Protein AF-A0AAE3VZH2-F1 (afdb_monomer_lite)

Sequence (117 aa):
MSALPEPMRARLAAKNAMPPMEVLREFLMGDVADFSLDEVRDNLAEIARGSTRSHERALAAIEAVLTDPPPAGELLHLVSWYANRALRDKTDAGAAGFLREVADILRDVITEATPGR

Foldseek 3Di:
DDDDDPVVVVVVVCVVPDQLLVLLLCCLQP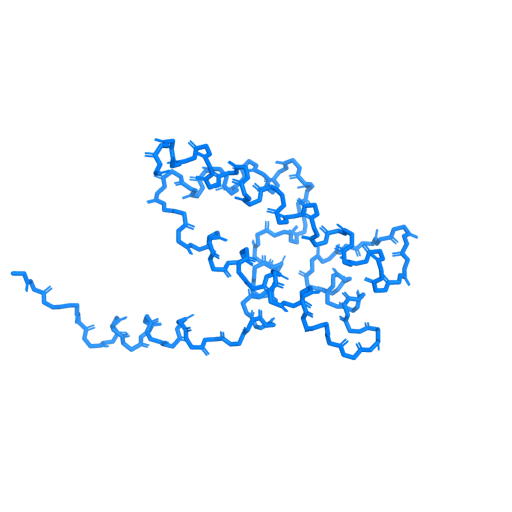QQAPDDVVSSLVVLLVVCLVNLVSLVSNLVSLVVCLVVPDPWQVLLVSCCPRNVDDFPPSGSVSSNVVSVSSSVSSVVSNCVSDPDD

pLDDT: mean 90.45, std 10.31, range [43.56, 98.25]

Secondary structure (DSSP, 8-state):
-PPPPHHHHHHHHHHHSS-HHHHHHHHIIIIITTS-HHHHHHHHHHHHTT-SHHHHHHHHHHHHHHHSPPSTTHHHHHHHHHS----SS-SHHHHHHHHHHHHHHHHHHHHHHSTT-

Organism: NCBI:txid137267

Radius of gyration: 15.22 Å; chains: 1; bounding box: 47×25×38 Å

Structure (mmCIF, N/CA/C/O backbone):
data_AF-A0AAE3VZH2-F1
#
_entry.id   AF-A0AAE3VZH2-F1
#
loop_
_atom_site.group_PDB
_atom_site.id
_atom_site.type_symbol
_atom_site.label_atom_id
_atom_site.label_alt_id
_atom_site.label_comp_id
_atom_site.label_asym_id
_atom_site.label_entity_id
_atom_site.label_seq_id
_atom_site.pdbx_PDB_ins_code
_atom_site.Cartn_x
_atom_site.Cartn_y
_atom_site.Cartn_z
_atom_site.occupancy
_atom_site.B_iso_or_equiv
_atom_site.auth_seq_id
_atom_site.auth_comp_id
_atom_site.auth_asym_id
_atom_site.auth_atom_id
_atom_site.pdbx_PDB_model_num
ATOM 1 N N . MET A 1 1 ? -32.033 -0.562 17.145 1.00 43.56 1 MET A N 1
ATOM 2 C CA . MET A 1 1 ? -30.832 -0.419 16.294 1.00 43.56 1 MET A CA 1
ATOM 3 C C . MET A 1 1 ? -31.267 0.280 15.013 1.00 43.56 1 MET A C 1
ATOM 5 O O . MET A 1 1 ? -31.914 -0.360 14.196 1.00 43.56 1 MET A O 1
ATOM 9 N N . SER A 1 2 ? -31.046 1.593 14.877 1.00 53.62 2 SER A N 1
ATOM 10 C CA . SER A 1 2 ? -31.429 2.306 13.646 1.00 53.62 2 SER A CA 1
ATOM 11 C C . SER A 1 2 ? -30.543 1.853 12.493 1.00 53.62 2 SER A C 1
ATOM 13 O O . SER A 1 2 ? -29.319 1.934 12.584 1.00 53.62 2 SER A O 1
ATOM 15 N N . ALA A 1 3 ? -31.167 1.366 11.422 1.00 74.06 3 ALA A N 1
ATOM 16 C CA . ALA A 1 3 ? -30.478 1.074 10.176 1.00 74.06 3 ALA A CA 1
ATOM 17 C C . ALA A 1 3 ? -29.847 2.360 9.617 1.00 74.06 3 ALA A C 1
ATOM 19 O O . ALA A 1 3 ? -30.442 3.436 9.695 1.00 74.06 3 ALA A O 1
ATOM 20 N N . LEU A 1 4 ? -28.638 2.244 9.062 1.00 76.56 4 LEU A N 1
ATOM 21 C CA . LEU A 1 4 ? -27.938 3.361 8.424 1.00 76.56 4 LEU A CA 1
ATOM 22 C C . LEU A 1 4 ? -28.825 4.015 7.341 1.00 76.56 4 LEU A C 1
ATOM 24 O O . LEU A 1 4 ? -29.462 3.287 6.568 1.00 76.56 4 LEU A O 1
ATOM 28 N N . PRO A 1 5 ? -28.833 5.358 7.222 1.00 84.88 5 PRO A N 1
ATOM 29 C CA . PRO A 1 5 ? -29.548 6.054 6.157 1.00 84.88 5 PRO A CA 1
ATOM 30 C C . PRO A 1 5 ? -29.161 5.525 4.772 1.00 84.88 5 PRO A C 1
ATOM 32 O O . PRO A 1 5 ? -27.997 5.222 4.506 1.00 84.88 5 PRO A O 1
ATOM 35 N N . GLU A 1 6 ? -30.131 5.428 3.867 1.00 81.94 6 GLU A N 1
ATOM 36 C CA . GLU A 1 6 ? -29.955 4.909 2.504 1.00 81.94 6 GLU A CA 1
ATOM 37 C C . GLU A 1 6 ? -28.783 5.514 1.707 1.00 81.94 6 GLU A C 1
ATOM 39 O O . GLU A 1 6 ? -27.999 4.733 1.164 1.00 81.94 6 GLU A O 1
ATOM 44 N N . PRO A 1 7 ? -28.534 6.841 1.715 1.00 80.12 7 PRO A N 1
ATOM 45 C CA . PRO A 1 7 ? -27.358 7.393 1.041 1.00 80.12 7 PRO A CA 1
ATOM 46 C C . PRO A 1 7 ? -26.032 6.930 1.664 1.00 80.12 7 PRO A C 1
ATOM 48 O O . PRO A 1 7 ? -25.046 6.756 0.950 1.00 80.12 7 PRO A O 1
ATOM 51 N N . MET A 1 8 ? -25.980 6.687 2.979 1.00 77.44 8 MET A N 1
ATOM 52 C CA . MET A 1 8 ? -24.778 6.147 3.628 1.00 77.44 8 MET A CA 1
ATOM 53 C C . MET A 1 8 ? -24.584 4.663 3.308 1.00 77.44 8 MET A C 1
ATOM 55 O O . MET A 1 8 ? -23.454 4.238 3.076 1.00 77.44 8 MET A O 1
ATOM 59 N N . ARG A 1 9 ? -25.671 3.882 3.227 1.00 80.12 9 ARG A N 1
ATOM 60 C CA . ARG A 1 9 ? -25.617 2.471 2.807 1.00 80.12 9 ARG A CA 1
ATOM 61 C C . ARG A 1 9 ? -25.127 2.328 1.368 1.00 80.12 9 ARG A C 1
ATOM 63 O O . ARG A 1 9 ? -24.212 1.547 1.128 1.00 80.12 9 ARG A O 1
ATOM 70 N N . ALA A 1 10 ? -25.674 3.114 0.440 1.00 78.94 10 ALA A N 1
ATOM 71 C CA . ALA A 1 10 ? -25.255 3.106 -0.961 1.00 78.94 10 ALA A CA 1
ATOM 72 C C . ALA A 1 10 ? -23.772 3.485 -1.113 1.00 78.94 10 ALA A C 1
ATOM 74 O O . ALA A 1 10 ? -23.028 2.801 -1.812 1.00 78.94 10 ALA A O 1
ATOM 75 N N . ARG A 1 11 ? -23.308 4.511 -0.383 1.00 74.50 11 ARG A N 1
ATOM 76 C CA . ARG A 1 11 ? -21.885 4.896 -0.354 1.00 74.50 11 ARG A CA 1
ATOM 77 C C . ARG A 1 11 ? -20.987 3.784 0.185 1.00 74.50 11 ARG A C 1
ATOM 79 O O . ARG A 1 11 ? -19.897 3.580 -0.339 1.00 74.50 11 ARG A O 1
ATOM 86 N N . LEU A 1 12 ? -21.431 3.062 1.213 1.00 75.69 12 LEU A N 1
ATOM 87 C CA . LEU A 1 12 ? -20.669 1.952 1.782 1.00 75.69 12 LEU A CA 1
ATOM 88 C C . LEU A 1 12 ? -20.594 0.756 0.825 1.00 75.69 12 LEU A C 1
ATOM 90 O O . LEU A 1 12 ? -19.531 0.163 0.675 1.00 75.69 12 LEU A O 1
ATOM 94 N N . ALA A 1 13 ? -21.704 0.432 0.158 1.00 75.38 13 ALA A N 1
ATOM 95 C CA . ALA A 1 13 ? -21.762 -0.628 -0.843 1.00 75.38 13 ALA A CA 1
ATOM 96 C C . ALA A 1 13 ? -20.863 -0.313 -2.046 1.00 75.38 13 ALA A C 1
ATOM 98 O O . ALA A 1 13 ? -20.059 -1.155 -2.433 1.00 75.38 13 ALA A O 1
ATOM 99 N N . ALA A 1 14 ? -20.920 0.917 -2.567 1.00 71.69 14 ALA A N 1
ATOM 100 C CA . ALA A 1 14 ? -20.041 1.366 -3.645 1.00 71.69 14 ALA A CA 1
ATOM 101 C C . ALA A 1 14 ? -18.557 1.277 -3.249 1.00 71.69 14 ALA A C 1
ATOM 103 O O . ALA A 1 14 ? -17.746 0.757 -4.007 1.00 71.69 14 ALA A O 1
ATOM 104 N N . LYS A 1 15 ? -18.201 1.695 -2.024 1.00 72.31 15 LYS A N 1
ATOM 105 C CA . LYS A 1 15 ? -16.825 1.575 -1.512 1.00 72.31 15 LYS A CA 1
ATOM 106 C C . LYS A 1 15 ? -16.343 0.132 -1.346 1.00 72.31 15 LYS A C 1
ATOM 108 O O . LYS A 1 15 ? -15.140 -0.098 -1.450 1.00 72.31 15 LYS A O 1
ATOM 113 N N . ASN A 1 16 ? -17.242 -0.805 -1.054 1.00 73.19 16 ASN A N 1
ATOM 114 C CA . ASN A 1 16 ? -16.917 -2.227 -0.930 1.00 73.19 16 ASN A CA 1
ATOM 115 C C . ASN A 1 16 ? -16.836 -2.937 -2.296 1.00 73.19 16 ASN A C 1
ATOM 117 O O . ASN A 1 16 ? -16.171 -3.958 -2.395 1.00 73.19 16 ASN A O 1
ATOM 121 N N . ALA A 1 17 ? -17.515 -2.421 -3.325 1.00 79.69 17 ALA A N 1
ATOM 122 C CA . ALA A 1 17 ? -17.518 -2.979 -4.681 1.00 79.69 17 ALA A CA 1
ATOM 123 C C . ALA A 1 17 ? -16.403 -2.416 -5.582 1.00 79.69 17 ALA A C 1
ATOM 125 O O . ALA A 1 17 ? -16.307 -2.789 -6.749 1.00 79.69 17 ALA A O 1
ATOM 126 N N . MET A 1 18 ? -15.592 -1.495 -5.058 1.00 85.12 18 MET A N 1
ATOM 127 C CA . MET A 1 18 ? -14.527 -0.845 -5.810 1.00 85.12 18 MET A CA 1
ATOM 128 C C . MET A 1 18 ? -13.450 -1.866 -6.225 1.00 85.12 18 MET A C 1
ATOM 130 O O . MET A 1 18 ? -12.998 -2.638 -5.373 1.00 85.12 18 MET A O 1
ATOM 134 N N . PRO A 1 19 ? -13.013 -1.872 -7.498 1.00 91.69 19 PRO A N 1
ATOM 135 C CA . PRO A 1 19 ? -11.944 -2.745 -7.963 1.00 91.69 19 PRO A CA 1
ATOM 136 C C . PRO A 1 19 ? -10.643 -2.541 -7.167 1.00 91.69 19 PRO A C 1
ATOM 138 O O . PRO A 1 19 ? -10.313 -1.396 -6.841 1.00 91.69 19 PRO A O 1
ATOM 141 N N . PRO A 1 20 ? -9.846 -3.599 -6.919 1.00 92.38 20 PRO A N 1
ATOM 142 C CA . PRO A 1 20 ? -8.580 -3.495 -6.187 1.00 92.38 20 PRO A CA 1
ATOM 143 C C . PRO A 1 20 ? -7.642 -2.410 -6.727 1.00 92.38 20 PRO A C 1
ATOM 145 O O . PRO A 1 20 ? -7.087 -1.628 -5.963 1.00 92.38 20 PRO A O 1
ATOM 148 N N . MET A 1 21 ? -7.535 -2.293 -8.052 1.00 92.81 21 MET A N 1
ATOM 149 C CA . MET A 1 21 ? -6.711 -1.262 -8.684 1.00 92.81 21 MET A CA 1
ATOM 150 C C . MET A 1 21 ? -7.180 0.166 -8.389 1.00 92.81 21 MET A C 1
ATOM 152 O O . MET A 1 21 ? -6.348 1.057 -8.260 1.00 92.81 21 MET A O 1
ATOM 156 N N . GLU A 1 22 ? -8.486 0.410 -8.278 1.00 93.75 22 GLU A N 1
ATOM 157 C CA . GLU A 1 22 ? -9.002 1.741 -7.935 1.00 93.75 22 GLU A CA 1
ATOM 158 C C . GLU A 1 22 ? -8.744 2.070 -6.466 1.00 93.75 22 GLU A C 1
ATOM 160 O O . GLU A 1 22 ? -8.249 3.156 -6.170 1.00 93.75 22 GLU A O 1
ATOM 165 N N . VAL A 1 23 ? -8.971 1.109 -5.562 1.00 95.06 23 VAL A N 1
ATOM 166 C CA . VAL A 1 23 ? -8.630 1.262 -4.138 1.00 95.06 23 VAL A CA 1
ATOM 167 C C . VAL A 1 23 ? -7.144 1.572 -3.972 1.00 95.06 23 VAL A C 1
ATOM 169 O O . VAL A 1 23 ? -6.786 2.476 -3.220 1.00 95.06 23 VAL A O 1
ATOM 172 N N . LEU A 1 24 ? -6.284 0.840 -4.683 1.00 95.00 24 LEU A N 1
ATOM 173 C CA . LEU A 1 24 ? -4.843 1.025 -4.607 1.00 95.00 24 LEU A CA 1
ATOM 174 C C . LEU A 1 24 ? -4.423 2.398 -5.141 1.00 95.00 24 LEU A C 1
ATOM 176 O O . LEU A 1 24 ? -3.623 3.073 -4.506 1.00 95.00 24 LEU A O 1
ATOM 180 N N . ARG A 1 25 ? -4.993 2.854 -6.262 1.00 95.62 25 ARG A N 1
ATOM 181 C CA . ARG A 1 25 ? -4.737 4.205 -6.790 1.00 95.62 25 ARG A CA 1
ATOM 182 C C . ARG A 1 25 ? -5.133 5.294 -5.795 1.00 95.62 25 ARG A C 1
ATOM 184 O O . ARG A 1 25 ? -4.343 6.205 -5.574 1.00 95.62 25 ARG A O 1
ATOM 191 N N . GLU A 1 26 ? -6.330 5.204 -5.208 1.00 95.06 26 GLU A N 1
ATOM 192 C CA . GLU A 1 26 ? -6.795 6.167 -4.198 1.00 95.06 26 GLU A CA 1
ATOM 193 C C . GLU A 1 26 ? -5.851 6.210 -2.995 1.00 95.06 26 GLU A C 1
ATOM 195 O O . GLU A 1 26 ? -5.443 7.289 -2.576 1.00 95.06 26 GLU A O 1
ATOM 200 N N . PHE A 1 27 ? -5.477 5.039 -2.476 1.00 96.00 27 PHE A N 1
ATOM 201 C CA . PHE A 1 27 ? -4.581 4.919 -1.331 1.00 96.00 27 PHE A CA 1
ATOM 202 C C . PHE A 1 27 ? -3.184 5.474 -1.627 1.00 96.00 27 PHE A C 1
ATOM 204 O O . PHE A 1 27 ? -2.659 6.267 -0.852 1.00 96.00 27 PHE A O 1
ATOM 211 N N . LEU A 1 28 ? -2.593 5.120 -2.773 1.00 96.06 28 LEU A N 1
ATOM 212 C CA . LEU A 1 28 ? -1.266 5.614 -3.137 1.00 96.06 28 LEU A CA 1
ATOM 213 C C . LEU A 1 28 ? -1.248 7.140 -3.271 1.00 96.06 28 LEU A C 1
ATOM 215 O O . LEU A 1 28 ? -0.319 7.766 -2.777 1.00 96.06 28 LEU A O 1
ATOM 219 N N . MET A 1 29 ? -2.278 7.742 -3.872 1.00 95.12 29 MET A N 1
ATOM 220 C CA . MET A 1 29 ? -2.354 9.202 -4.004 1.00 95.12 29 MET A CA 1
ATOM 221 C C . MET A 1 29 ? -2.641 9.914 -2.682 1.00 95.12 29 MET A C 1
ATOM 223 O O . MET A 1 29 ? -2.174 11.030 -2.487 1.00 95.12 29 MET A O 1
ATOM 227 N N . GLY A 1 30 ? -3.472 9.326 -1.821 1.00 93.81 30 GLY A N 1
ATOM 228 C CA . GLY A 1 30 ? -3.953 9.988 -0.609 1.00 93.81 30 GLY A CA 1
ATOM 229 C C . GLY A 1 30 ? -3.027 9.834 0.591 1.00 93.81 30 GLY A C 1
ATOM 230 O O . GLY A 1 30 ? -2.876 10.776 1.363 1.00 93.81 30 GLY A O 1
ATOM 231 N N . ASP A 1 31 ? -2.423 8.655 0.740 1.00 93.19 31 ASP A N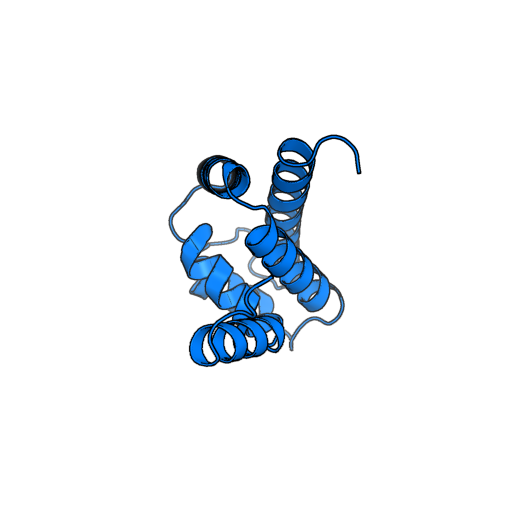 1
ATOM 232 C CA . ASP A 1 31 ? -1.755 8.247 1.977 1.00 93.19 31 ASP A CA 1
ATOM 233 C C . ASP A 1 31 ? -0.265 7.925 1.787 1.00 93.19 31 ASP A C 1
ATOM 235 O O . ASP A 1 31 ? 0.442 7.751 2.777 1.00 93.19 31 ASP A O 1
ATOM 239 N N . VAL A 1 32 ? 0.222 7.827 0.542 1.00 94.31 32 VAL A N 1
ATOM 240 C CA . VAL A 1 32 ? 1.619 7.449 0.240 1.00 94.31 32 VAL A CA 1
ATOM 241 C C . VAL A 1 32 ? 2.367 8.523 -0.544 1.00 94.31 32 VAL A C 1
ATOM 243 O O . VAL A 1 32 ? 3.554 8.742 -0.296 1.00 94.31 32 VAL A O 1
ATOM 246 N N . ALA A 1 33 ? 1.702 9.175 -1.497 1.00 91.69 33 ALA A N 1
ATOM 247 C CA . ALA A 1 33 ? 2.303 10.208 -2.323 1.00 91.69 33 ALA A CA 1
ATOM 248 C C . ALA A 1 33 ? 2.879 11.333 -1.456 1.00 91.69 33 ALA A C 1
ATOM 250 O O . ALA A 1 33 ? 2.296 11.719 -0.451 1.00 91.69 33 ALA A O 1
ATOM 251 N N . ASP A 1 34 ? 4.042 11.841 -1.859 1.00 88.75 34 ASP A N 1
ATOM 252 C CA . ASP A 1 34 ? 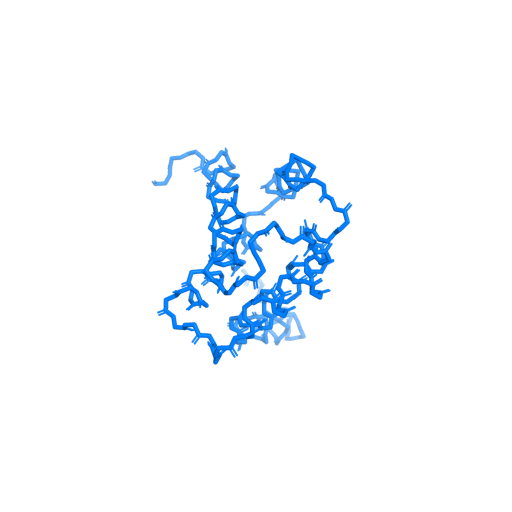4.750 12.970 -1.237 1.00 88.75 34 ASP A CA 1
ATOM 253 C C . ASP A 1 34 ? 5.324 12.746 0.176 1.00 88.75 34 ASP A C 1
ATOM 255 O O . ASP A 1 34 ? 6.118 13.567 0.633 1.00 88.75 34 ASP A O 1
ATOM 259 N N . PHE A 1 35 ? 5.042 11.617 0.830 1.00 92.12 35 PHE A N 1
ATOM 260 C CA . PHE A 1 35 ? 5.589 11.269 2.149 1.00 92.12 35 PHE A CA 1
ATOM 261 C C . PHE A 1 35 ? 6.765 10.301 2.041 1.00 92.12 35 PHE A C 1
ATOM 263 O O . PHE A 1 35 ? 6.866 9.551 1.076 1.00 92.12 35 PHE A O 1
ATOM 270 N N . SER A 1 36 ? 7.682 10.275 3.005 1.00 93.62 36 SER A N 1
ATOM 271 C CA . SER A 1 36 ? 8.626 9.165 3.234 1.00 93.62 36 SER A CA 1
ATOM 272 C C . SER A 1 36 ? 7.906 7.940 3.820 1.00 93.62 36 SER A C 1
ATOM 274 O O . SER A 1 36 ? 6.788 8.061 4.301 1.00 93.62 36 SER A O 1
ATOM 276 N N . LEU A 1 37 ? 8.505 6.742 3.779 1.00 93.75 37 LEU A N 1
ATOM 277 C CA . LEU A 1 37 ? 7.845 5.551 4.348 1.00 93.75 37 LEU A CA 1
ATOM 278 C C . LEU A 1 37 ? 7.625 5.656 5.867 1.00 93.75 37 LEU A C 1
ATOM 280 O O . LEU A 1 37 ? 6.625 5.140 6.362 1.00 93.75 37 LEU A O 1
ATOM 284 N N . ASP A 1 38 ? 8.504 6.362 6.580 1.00 94.94 38 ASP A N 1
ATOM 285 C CA . ASP A 1 38 ? 8.336 6.628 8.011 1.00 94.94 38 ASP A CA 1
ATOM 286 C C . ASP A 1 38 ? 7.135 7.558 8.254 1.00 94.94 38 ASP A C 1
ATOM 288 O O . ASP A 1 38 ? 6.266 7.247 9.064 1.00 94.94 38 ASP A O 1
ATOM 292 N N . GLU A 1 39 ? 7.008 8.639 7.475 1.00 95.44 39 GLU A N 1
ATOM 293 C CA . GLU A 1 39 ? 5.846 9.540 7.545 1.00 95.44 39 GLU A CA 1
ATOM 294 C C . GLU A 1 39 ? 4.538 8.837 7.154 1.00 95.44 39 GLU A C 1
ATOM 296 O O . GLU A 1 39 ? 3.497 9.087 7.763 1.00 95.44 39 GLU A O 1
ATOM 301 N N . VAL A 1 40 ? 4.583 7.929 6.171 1.00 95.69 40 VAL A N 1
ATOM 302 C CA . VAL A 1 40 ? 3.442 7.069 5.826 1.00 95.69 40 VAL A CA 1
ATOM 303 C C . VAL A 1 40 ? 3.052 6.215 7.030 1.00 95.69 40 VAL A C 1
ATOM 305 O O . VAL A 1 40 ? 1.879 6.196 7.395 1.00 95.69 40 VAL A O 1
ATOM 308 N N . ARG A 1 41 ? 4.007 5.540 7.685 1.00 96.81 41 ARG A N 1
ATOM 309 C CA . ARG A 1 41 ? 3.728 4.732 8.884 1.00 96.81 41 ARG A CA 1
ATOM 310 C C . ARG A 1 41 ? 3.081 5.572 9.984 1.00 96.81 41 ARG A C 1
ATOM 312 O O . ARG A 1 41 ? 2.050 5.160 10.512 1.00 96.81 41 ARG A O 1
ATOM 319 N N . ASP A 1 42 ? 3.648 6.735 10.293 1.00 96.50 42 ASP A N 1
ATOM 320 C CA . ASP A 1 42 ? 3.144 7.625 11.343 1.00 96.50 42 ASP A CA 1
ATOM 321 C C . ASP A 1 42 ? 1.715 8.101 11.044 1.00 96.50 42 ASP A C 1
ATOM 323 O O . ASP A 1 42 ? 0.833 8.021 11.903 1.00 96.50 42 ASP A O 1
ATOM 327 N N . ASN A 1 43 ? 1.450 8.532 9.807 1.00 94.81 43 ASN A N 1
ATOM 328 C CA . ASN A 1 43 ? 0.117 8.965 9.390 1.00 94.81 43 ASN A CA 1
ATOM 329 C C . ASN A 1 43 ? -0.912 7.824 9.476 1.00 94.81 43 ASN A C 1
ATOM 331 O O . ASN A 1 43 ? -2.003 8.000 10.022 1.00 94.81 43 ASN A O 1
ATOM 335 N N . LEU A 1 44 ? -0.559 6.632 8.989 1.00 96.56 44 LEU A N 1
ATOM 336 C CA . LEU A 1 44 ? -1.430 5.458 9.066 1.00 96.56 44 LEU A CA 1
ATOM 337 C C . LEU A 1 44 ? -1.700 5.056 10.524 1.00 96.56 44 LEU A C 1
ATOM 339 O O . LEU A 1 44 ? -2.843 4.765 10.881 1.00 96.56 44 LEU A O 1
ATOM 343 N N . ALA A 1 45 ? -0.688 5.103 11.393 1.00 96.44 45 ALA A N 1
ATOM 344 C CA . ALA A 1 45 ? -0.844 4.825 12.819 1.00 96.44 45 ALA A CA 1
ATOM 345 C C . ALA A 1 45 ? -1.821 5.799 13.498 1.00 96.44 45 ALA A C 1
ATOM 347 O O . ALA A 1 45 ? -2.667 5.374 14.290 1.00 96.44 45 ALA A O 1
ATOM 348 N N . GLU A 1 46 ? -1.767 7.090 13.161 1.00 94.94 46 GLU A N 1
ATOM 349 C CA . GLU A 1 46 ? -2.727 8.084 13.655 1.00 94.94 46 GLU A CA 1
ATOM 350 C C . GLU A 1 46 ? -4.161 7.785 13.192 1.00 94.94 46 GLU A C 1
ATOM 352 O O . GLU A 1 46 ? -5.089 7.794 14.007 1.00 94.94 46 GLU A O 1
ATOM 357 N N . ILE A 1 47 ? -4.364 7.446 11.914 1.00 93.94 47 ILE A N 1
ATOM 358 C CA . ILE A 1 47 ? -5.692 7.093 11.378 1.00 93.94 47 ILE A CA 1
ATOM 359 C C . ILE A 1 47 ? -6.218 5.802 12.031 1.00 93.94 47 ILE A C 1
ATOM 361 O O . ILE A 1 47 ? -7.407 5.702 12.368 1.00 93.94 47 ILE A O 1
ATOM 365 N N . ALA A 1 48 ? -5.343 4.819 12.253 1.00 95.06 48 ALA A N 1
ATOM 366 C CA . ALA A 1 48 ? -5.689 3.523 12.825 1.00 95.06 48 ALA A CA 1
ATOM 367 C C . ALA A 1 48 ? -6.239 3.615 14.259 1.00 95.06 48 ALA A C 1
ATOM 369 O O . ALA A 1 48 ? -7.036 2.760 14.648 1.00 95.06 48 ALA A O 1
ATOM 370 N N . ARG A 1 49 ? -5.934 4.691 15.007 1.00 92.44 49 ARG A N 1
ATOM 371 C CA . ARG A 1 49 ? -6.544 4.974 16.325 1.00 92.44 49 ARG A CA 1
ATOM 372 C C . ARG A 1 49 ? -8.068 5.071 16.268 1.00 92.44 49 ARG A C 1
ATOM 374 O O . ARG A 1 49 ? -8.742 4.755 17.246 1.00 92.44 49 ARG 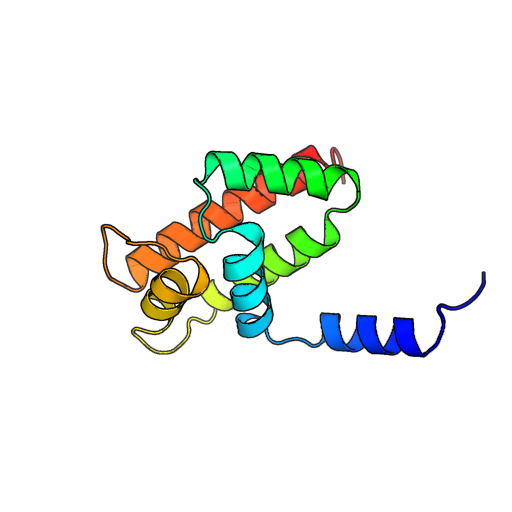A O 1
ATOM 381 N N . GLY A 1 50 ? -8.612 5.540 15.143 1.00 91.94 50 GLY A N 1
ATOM 382 C CA . GLY A 1 50 ? -10.053 5.614 14.915 1.00 91.94 50 GLY A CA 1
ATOM 383 C C . GLY A 1 50 ? -10.620 4.340 14.288 1.00 91.94 50 GLY A C 1
ATOM 384 O O . GLY A 1 50 ? -11.682 3.868 14.696 1.00 91.94 50 GLY A O 1
ATOM 385 N N . SER A 1 51 ? -9.947 3.799 13.267 1.00 91.81 51 SER A N 1
ATOM 386 C CA . SER A 1 51 ? -10.351 2.557 12.596 1.00 91.81 51 SER A CA 1
ATOM 387 C C . SER A 1 51 ? -9.257 1.999 11.681 1.00 91.81 51 SER A C 1
ATOM 389 O O . SER A 1 51 ? -8.654 2.729 10.897 1.00 91.81 51 SER A O 1
ATOM 391 N N . THR A 1 52 ? -9.101 0.674 11.662 1.00 94.81 52 THR A N 1
ATOM 392 C CA . THR A 1 52 ? -8.231 -0.052 10.719 1.00 94.81 52 THR A CA 1
ATOM 393 C C . THR A 1 52 ? -8.896 -0.358 9.377 1.00 94.81 52 THR A C 1
ATOM 395 O O . THR A 1 52 ? -8.231 -0.794 8.445 1.00 94.81 52 THR A O 1
ATOM 398 N N . ARG A 1 53 ? -10.202 -0.110 9.215 1.00 92.38 53 ARG A N 1
ATOM 399 C CA . ARG A 1 53 ? -10.966 -0.617 8.061 1.00 92.38 53 ARG A CA 1
ATOM 400 C C . ARG A 1 53 ? -10.456 -0.118 6.702 1.00 92.38 53 ARG A C 1
ATOM 402 O O . ARG A 1 53 ? -10.515 -0.852 5.718 1.00 92.38 53 ARG A O 1
ATOM 409 N N . SER A 1 54 ? -10.010 1.136 6.612 1.00 92.31 54 SER A N 1
ATOM 410 C CA . SER A 1 54 ? -9.408 1.671 5.379 1.00 92.31 54 SER A CA 1
ATOM 411 C C . SER A 1 54 ? -8.074 0.994 5.065 1.00 92.31 54 SER A C 1
ATOM 413 O O . SER A 1 54 ? -7.850 0.642 3.909 1.00 92.31 54 SER A O 1
ATOM 415 N N . HIS A 1 55 ? -7.255 0.749 6.089 1.00 95.88 55 HIS A N 1
ATOM 416 C CA . HIS A 1 55 ? -5.973 0.051 6.000 1.00 95.88 55 HIS A CA 1
ATOM 417 C C . HIS A 1 55 ? -6.157 -1.397 5.545 1.00 95.88 55 HIS A C 1
ATOM 419 O O . HIS A 1 55 ? -5.499 -1.830 4.610 1.00 95.88 55 HIS A O 1
ATOM 425 N N . GLU A 1 56 ? -7.114 -2.120 6.130 1.00 95.62 56 GLU A N 1
ATOM 426 C CA . GLU A 1 56 ? -7.459 -3.492 5.734 1.00 95.62 56 GLU A CA 1
ATOM 427 C C . GLU A 1 56 ? -7.895 -3.559 4.263 1.00 95.62 56 GLU A C 1
ATOM 429 O O . GLU A 1 56 ? -7.493 -4.458 3.527 1.00 95.62 56 GLU A O 1
ATOM 434 N N . ARG A 1 57 ? -8.682 -2.575 3.806 1.00 95.44 57 ARG A N 1
ATOM 435 C CA . ARG A 1 57 ? -9.109 -2.482 2.403 1.00 95.44 57 ARG A CA 1
ATOM 436 C C . ARG A 1 57 ? -7.930 -2.199 1.467 1.00 95.44 57 ARG A C 1
ATOM 438 O O . ARG A 1 57 ? -7.867 -2.793 0.394 1.00 95.44 57 ARG A O 1
ATOM 445 N N . ALA A 1 58 ? -7.020 -1.306 1.856 1.00 96.44 58 ALA A N 1
ATOM 446 C CA . ALA A 1 58 ? -5.814 -1.001 1.088 1.00 96.44 58 ALA A CA 1
ATOM 447 C C . ALA A 1 58 ? -4.864 -2.206 1.029 1.00 96.44 58 ALA A C 1
ATOM 449 O O . ALA A 1 58 ? -4.402 -2.563 -0.050 1.00 96.44 58 ALA A O 1
ATOM 450 N N . LEU A 1 59 ? -4.650 -2.887 2.157 1.00 97.75 59 LEU A N 1
ATOM 451 C CA . LEU A 1 59 ? -3.832 -4.094 2.245 1.00 97.75 59 LEU A CA 1
ATOM 452 C C . LEU A 1 59 ? -4.380 -5.199 1.335 1.00 97.75 59 LEU A C 1
ATOM 454 O O . LEU A 1 59 ? -3.644 -5.720 0.502 1.00 97.75 59 LEU A O 1
ATOM 458 N N . ALA A 1 60 ? -5.682 -5.484 1.416 1.00 96.19 60 ALA A N 1
ATOM 459 C CA . ALA A 1 60 ? -6.326 -6.468 0.549 1.00 96.19 60 ALA A CA 1
ATOM 460 C C . ALA A 1 60 ? -6.219 -6.094 -0.941 1.00 96.19 60 ALA A C 1
ATOM 462 O O . ALA A 1 60 ? -6.053 -6.967 -1.792 1.00 96.19 60 ALA A O 1
ATOM 463 N N . ALA A 1 61 ? -6.292 -4.800 -1.272 1.00 96.50 61 ALA A N 1
ATOM 464 C CA . ALA A 1 61 ? -6.114 -4.329 -2.641 1.00 96.50 61 ALA A CA 1
ATOM 465 C C . ALA A 1 61 ? -4.677 -4.534 -3.143 1.00 96.50 61 ALA A C 1
ATOM 467 O O . ALA A 1 61 ? -4.495 -5.015 -4.261 1.00 96.50 61 ALA A O 1
ATOM 468 N N . ILE A 1 62 ? -3.668 -4.228 -2.318 1.00 97.19 62 ILE A N 1
ATOM 469 C CA . ILE A 1 62 ? -2.261 -4.500 -2.637 1.00 97.19 62 ILE A CA 1
ATOM 470 C C . ILE A 1 62 ? -2.051 -6.001 -2.850 1.00 97.19 62 ILE A C 1
ATOM 472 O O . ILE A 1 62 ? -1.488 -6.402 -3.864 1.00 97.19 62 ILE A O 1
ATOM 476 N N . GLU A 1 63 ? -2.533 -6.843 -1.937 1.00 97.44 63 GLU A N 1
ATOM 477 C CA . GLU A 1 63 ? -2.382 -8.299 -2.025 1.00 97.44 63 GLU A CA 1
ATOM 478 C C . GLU A 1 63 ? -3.056 -8.882 -3.271 1.00 97.44 63 GLU A C 1
ATOM 480 O O . GLU A 1 63 ? -2.462 -9.723 -3.949 1.00 97.44 63 GLU A O 1
ATOM 485 N N . ALA A 1 64 ? -4.254 -8.407 -3.620 1.00 96.12 64 ALA A N 1
ATOM 486 C CA . ALA A 1 64 ? -4.948 -8.818 -4.837 1.00 96.12 64 ALA A CA 1
ATOM 487 C C . ALA A 1 64 ? -4.153 -8.444 -6.097 1.00 96.12 64 ALA A C 1
ATOM 489 O O . ALA A 1 64 ? -3.944 -9.295 -6.958 1.00 96.12 64 ALA A O 1
ATOM 490 N N . VAL A 1 65 ? -3.654 -7.207 -6.172 1.00 95.56 65 VAL A N 1
ATOM 491 C CA . VAL A 1 65 ? -2.846 -6.716 -7.302 1.00 95.56 65 VAL A CA 1
ATOM 492 C C . VAL A 1 65 ? -1.498 -7.432 -7.398 1.00 95.56 65 VAL A C 1
ATOM 494 O O . VAL A 1 65 ? -0.995 -7.651 -8.490 1.00 95.56 65 VAL A O 1
ATOM 497 N N . LEU A 1 66 ? -0.894 -7.827 -6.278 1.00 95.62 66 LEU A N 1
ATOM 498 C CA . LEU A 1 66 ? 0.347 -8.605 -6.294 1.00 95.62 66 LEU A CA 1
ATOM 499 C C . LEU A 1 66 ? 0.121 -10.084 -6.642 1.00 95.62 66 LEU A C 1
ATOM 501 O O . LEU A 1 66 ? 1.044 -10.734 -7.132 1.00 95.62 66 LEU A O 1
ATOM 505 N N . THR A 1 67 ? -1.074 -10.616 -6.373 1.00 96.56 67 THR A N 1
ATOM 506 C CA . THR A 1 67 ? -1.452 -12.004 -6.686 1.00 96.56 67 THR A CA 1
ATOM 507 C C . THR A 1 67 ? -1.822 -12.166 -8.158 1.00 96.56 67 THR A C 1
ATOM 509 O O . THR A 1 67 ? -1.385 -13.124 -8.791 1.00 96.56 67 THR A O 1
ATOM 512 N N . ASP A 1 68 ? -2.600 -11.227 -8.695 1.00 93.50 68 ASP A N 1
ATOM 513 C CA . ASP A 1 68 ? -2.986 -11.155 -10.105 1.00 93.50 68 ASP A CA 1
ATOM 514 C C . ASP A 1 68 ? -2.482 -9.827 -10.697 1.00 93.50 68 ASP A C 1
ATOM 516 O O . ASP A 1 68 ? -3.217 -8.832 -10.732 1.00 93.50 68 ASP A O 1
ATOM 520 N N . PRO A 1 69 ? -1.187 -9.762 -11.065 1.00 91.00 69 PRO A N 1
ATOM 521 C CA . PRO A 1 69 ? -0.575 -8.524 -11.513 1.00 91.00 69 PRO A CA 1
ATOM 522 C C . PRO A 1 69 ? -1.171 -8.036 -12.835 1.00 91.00 69 PRO A C 1
ATOM 524 O O . PRO A 1 69 ? -1.483 -8.838 -13.721 1.00 91.00 69 PRO A O 1
ATOM 527 N N . PRO A 1 70 ? -1.285 -6.707 -13.010 1.00 91.25 70 PRO A N 1
ATOM 528 C CA . PRO A 1 70 ? -1.713 -6.127 -14.271 1.00 91.25 70 PRO A CA 1
ATOM 529 C C . PRO A 1 70 ? -0.686 -6.412 -15.385 1.00 91.25 70 PRO A C 1
ATOM 531 O O . PRO A 1 70 ? 0.415 -6.906 -15.117 1.00 91.25 70 PRO A O 1
ATOM 534 N N . PRO A 1 71 ? -1.020 -6.091 -16.649 1.00 94.12 71 PRO A N 1
ATOM 535 C CA . PRO A 1 71 ? -0.092 -6.226 -17.765 1.00 94.12 71 PRO A CA 1
ATOM 536 C C . PRO A 1 71 ? 1.277 -5.588 -17.497 1.00 94.12 71 PRO A C 1
ATOM 538 O O . PRO A 1 71 ? 1.396 -4.611 -16.760 1.00 94.12 71 PRO A O 1
ATOM 541 N N . ALA A 1 72 ? 2.312 -6.125 -18.141 1.00 91.94 72 ALA A N 1
ATOM 542 C CA . ALA A 1 72 ? 3.681 -5.657 -17.950 1.00 91.94 72 ALA A CA 1
ATOM 543 C C . ALA A 1 72 ? 3.820 -4.135 -18.170 1.00 91.94 72 ALA A C 1
ATOM 545 O O . ALA A 1 72 ? 3.339 -3.590 -19.163 1.00 91.94 72 ALA A O 1
ATOM 546 N N . GLY A 1 73 ? 4.520 -3.472 -17.253 1.00 90.00 73 GLY A N 1
ATOM 547 C CA . GLY A 1 73 ? 4.743 -2.029 -17.180 1.00 90.00 73 GLY A CA 1
ATOM 548 C C . GLY A 1 73 ? 3.715 -1.272 -16.334 1.00 90.00 73 GLY A C 1
ATOM 549 O O . GLY A 1 73 ? 3.989 -0.144 -15.917 1.00 90.00 73 GLY A O 1
ATOM 550 N N . GLU A 1 74 ? 2.551 -1.862 -16.050 1.00 93.62 74 GLU A N 1
ATOM 551 C CA . GLU A 1 74 ? 1.470 -1.179 -15.330 1.00 93.62 74 GLU A CA 1
ATOM 552 C C . GLU A 1 74 ? 1.762 -1.022 -13.836 1.00 93.62 74 GLU A C 1
ATOM 554 O O . GLU A 1 74 ? 1.385 -0.008 -13.253 1.00 93.62 74 GLU A O 1
ATOM 559 N N . LEU A 1 75 ? 2.467 -1.966 -13.198 1.00 93.81 75 LEU A N 1
ATOM 560 C CA . LEU A 1 75 ? 2.844 -1.816 -11.784 1.00 93.81 75 LEU A CA 1
ATOM 561 C C . LEU A 1 75 ? 3.857 -0.689 -11.599 1.00 93.81 75 LEU A C 1
ATOM 563 O O . LEU A 1 75 ? 3.718 0.133 -10.690 1.00 93.81 75 LEU A O 1
ATOM 567 N N . LEU A 1 76 ? 4.856 -0.616 -12.478 1.00 94.88 76 LEU A N 1
ATOM 568 C CA . LEU A 1 76 ? 5.808 0.484 -12.468 1.00 94.88 76 LEU A CA 1
ATOM 569 C C . LEU A 1 76 ? 5.119 1.826 -12.722 1.00 94.88 76 LEU A C 1
ATOM 571 O O . LEU A 1 76 ? 5.420 2.800 -12.026 1.00 94.88 76 LEU A O 1
ATOM 575 N N . HIS A 1 77 ? 4.199 1.883 -13.690 1.00 93.44 77 HIS A N 1
ATOM 576 C CA . HIS A 1 77 ? 3.420 3.088 -13.965 1.00 93.44 77 HIS A CA 1
ATOM 577 C C . HIS A 1 77 ? 2.582 3.492 -12.749 1.00 93.44 77 HIS A C 1
ATOM 579 O O . HIS A 1 77 ? 2.627 4.648 -12.333 1.00 93.44 77 HIS A O 1
ATOM 585 N N . LEU A 1 78 ? 1.899 2.532 -12.124 1.00 94.19 78 LEU A N 1
ATOM 586 C CA 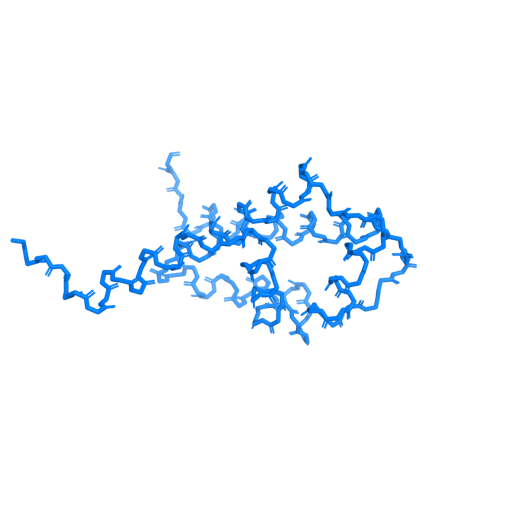. LEU A 1 78 ? 1.094 2.744 -10.929 1.00 94.19 78 LEU A CA 1
ATOM 587 C C . LEU A 1 78 ? 1.905 3.404 -9.808 1.00 94.19 78 LEU A C 1
ATOM 589 O O . LEU A 1 78 ? 1.515 4.453 -9.302 1.00 94.19 78 LEU A O 1
ATOM 593 N N . VAL A 1 79 ? 3.046 2.822 -9.438 1.00 94.25 79 VAL A N 1
ATOM 594 C CA . VAL A 1 79 ? 3.873 3.352 -8.343 1.00 94.25 79 VAL A CA 1
ATOM 595 C C . VAL A 1 79 ? 4.490 4.700 -8.719 1.00 94.25 79 VAL A C 1
ATOM 597 O O . VAL A 1 79 ? 4.501 5.627 -7.910 1.00 94.25 79 VAL A O 1
ATOM 600 N N . SER A 1 80 ? 4.950 4.847 -9.960 1.00 93.88 80 SER A N 1
ATOM 601 C CA . SER A 1 80 ? 5.590 6.086 -10.410 1.00 93.88 80 SER A CA 1
ATOM 602 C C . SER A 1 80 ? 4.614 7.264 -10.443 1.00 93.88 80 SER A C 1
ATOM 604 O O . SER A 1 80 ? 4.991 8.371 -10.073 1.00 93.88 80 SER A O 1
ATOM 606 N N . TRP A 1 81 ? 3.369 7.038 -10.873 1.00 93.00 81 TRP A N 1
ATOM 607 C CA . TRP A 1 81 ? 2.377 8.100 -11.059 1.00 93.00 81 TRP A CA 1
ATOM 608 C C . TRP A 1 81 ? 1.523 8.352 -9.820 1.00 93.00 81 TRP A C 1
ATOM 610 O O . TRP A 1 81 ? 1.322 9.498 -9.436 1.00 93.00 81 TRP A O 1
ATOM 620 N N . TYR A 1 82 ? 1.019 7.289 -9.190 1.00 93.81 82 TYR A N 1
ATOM 621 C CA . TYR A 1 82 ? 0.050 7.412 -8.101 1.00 93.81 82 TYR A CA 1
ATOM 622 C C . TYR A 1 82 ? 0.715 7.502 -6.733 1.00 93.81 82 TYR A C 1
ATOM 624 O O . TYR A 1 82 ? 0.201 8.206 -5.879 1.00 93.81 82 TYR A O 1
ATOM 632 N N . ALA A 1 83 ? 1.859 6.842 -6.524 1.00 91.75 83 ALA A N 1
ATOM 633 C CA . ALA A 1 83 ? 2.641 7.009 -5.294 1.00 91.75 83 ALA A CA 1
ATOM 634 C C . ALA A 1 83 ? 3.677 8.142 -5.407 1.00 91.75 83 ALA A C 1
ATOM 636 O O . ALA A 1 83 ? 4.417 8.389 -4.458 1.00 91.75 83 ALA A O 1
ATOM 637 N N . ASN A 1 84 ? 3.781 8.785 -6.579 1.00 93.88 84 ASN A N 1
ATOM 638 C CA . ASN A 1 84 ? 4.798 9.790 -6.901 1.00 93.88 84 ASN A CA 1
ATOM 639 C C . ASN A 1 84 ? 6.233 9.331 -6.544 1.00 93.88 84 ASN A C 1
ATOM 641 O O . ASN A 1 84 ? 7.039 10.080 -5.985 1.00 93.88 84 ASN A O 1
ATOM 645 N N . ARG A 1 85 ? 6.553 8.053 -6.806 1.00 90.56 85 ARG A N 1
ATOM 646 C CA . ARG A 1 85 ? 7.823 7.435 -6.393 1.00 90.56 85 ARG A CA 1
ATOM 647 C C . ARG A 1 85 ? 8.771 7.175 -7.552 1.00 90.56 85 ARG A C 1
ATOM 649 O O . ARG A 1 85 ? 8.501 6.376 -8.442 1.00 90.56 85 ARG A O 1
ATOM 656 N N . ALA A 1 86 ? 9.966 7.752 -7.458 1.00 89.81 86 ALA A N 1
ATOM 657 C CA . ALA A 1 86 ? 11.091 7.386 -8.308 1.00 89.81 86 ALA A CA 1
ATOM 658 C C . ALA A 1 86 ? 11.817 6.151 -7.746 1.00 89.81 86 ALA A C 1
ATOM 660 O O . ALA A 1 86 ? 12.663 6.262 -6.859 1.00 89.81 86 ALA A O 1
ATOM 661 N N . LEU A 1 87 ? 11.500 4.966 -8.272 1.00 91.44 87 LEU A N 1
ATOM 662 C CA . LEU A 1 87 ? 12.155 3.722 -7.863 1.00 91.44 87 LEU A CA 1
ATOM 663 C C . LEU A 1 87 ? 13.566 3.595 -8.454 1.00 91.44 87 LEU A C 1
ATOM 665 O O . LEU A 1 87 ? 13.826 3.981 -9.598 1.00 91.44 87 LEU A O 1
ATOM 669 N N . ARG A 1 88 ? 14.476 2.996 -7.676 1.00 92.25 88 ARG A N 1
ATOM 670 C CA . ARG A 1 88 ? 15.824 2.641 -8.146 1.00 92.25 88 ARG A CA 1
ATOM 671 C C . ARG A 1 88 ? 15.769 1.521 -9.184 1.00 92.25 88 ARG A C 1
ATOM 673 O O . ARG A 1 88 ? 16.436 1.610 -10.212 1.00 92.25 88 ARG A O 1
ATOM 680 N N . ASP A 1 89 ? 14.975 0.493 -8.905 1.00 93.31 89 ASP A N 1
ATOM 681 C CA . ASP A 1 89 ? 14.630 -0.551 -9.863 1.00 93.31 89 ASP A CA 1
ATOM 682 C C . ASP A 1 89 ? 13.374 -0.125 -10.634 1.00 93.31 89 ASP A C 1
ATOM 684 O O . ASP A 1 89 ? 12.264 -0.128 -10.103 1.00 93.31 89 ASP A O 1
ATOM 688 N N . LYS A 1 90 ? 13.568 0.290 -11.889 1.00 93.94 90 LYS A N 1
ATOM 689 C CA . LYS A 1 90 ? 12.504 0.778 -12.779 1.00 93.94 90 LYS A CA 1
ATOM 690 C C . LYS A 1 90 ? 11.855 -0.375 -13.539 1.00 93.94 90 LYS A C 1
ATOM 692 O O . LYS A 1 90 ? 11.775 -0.354 -14.765 1.00 93.94 90 LYS A O 1
ATOM 697 N N . THR A 1 91 ? 11.436 -1.394 -12.805 1.00 96.06 91 THR A N 1
ATOM 698 C CA . THR A 1 91 ? 10.719 -2.558 -13.326 1.00 96.06 91 THR A CA 1
ATOM 699 C C . THR A 1 91 ? 9.480 -2.820 -12.481 1.00 96.06 91 THR A C 1
ATOM 701 O O . THR A 1 91 ? 9.367 -2.344 -11.349 1.00 96.06 91 THR A O 1
ATOM 704 N N . ASP A 1 92 ? 8.555 -3.624 -13.001 1.00 95.00 92 ASP A N 1
ATOM 705 C CA . ASP A 1 92 ? 7.406 -4.089 -12.219 1.00 95.00 92 ASP A CA 1
ATOM 706 C C . ASP A 1 92 ? 7.826 -4.918 -11.001 1.00 95.00 92 ASP A C 1
ATOM 708 O O . ASP A 1 92 ? 7.126 -4.918 -9.994 1.00 95.00 92 ASP A O 1
ATOM 712 N N . ALA A 1 93 ? 8.979 -5.594 -11.056 1.00 95.88 93 ALA A N 1
ATOM 713 C CA . ALA A 1 93 ? 9.522 -6.309 -9.907 1.00 95.88 93 ALA A CA 1
ATOM 714 C C . ALA A 1 93 ? 9.935 -5.334 -8.793 1.00 95.88 93 ALA A C 1
ATOM 716 O O . ALA A 1 93 ? 9.587 -5.555 -7.632 1.00 95.88 93 ALA A O 1
ATOM 717 N N . GLY A 1 94 ? 10.596 -4.229 -9.154 1.00 96.06 94 GLY A N 1
ATOM 718 C CA . GLY A 1 94 ? 10.903 -3.132 -8.236 1.00 96.06 94 GLY A CA 1
ATOM 719 C C . GLY A 1 94 ? 9.644 -2.492 -7.647 1.00 96.06 94 GLY A C 1
ATOM 720 O O . GLY A 1 94 ? 9.561 -2.284 -6.437 1.00 96.06 94 GLY A O 1
ATOM 721 N N . ALA A 1 95 ? 8.627 -2.249 -8.479 1.00 97.06 95 ALA A N 1
ATOM 722 C CA . ALA A 1 95 ? 7.337 -1.721 -8.035 1.00 97.06 95 ALA A CA 1
ATOM 723 C C . ALA A 1 95 ? 6.596 -2.683 -7.098 1.00 97.06 95 ALA A C 1
ATOM 725 O O . ALA A 1 95 ? 6.082 -2.262 -6.064 1.00 97.06 95 ALA A O 1
ATOM 726 N N . ALA A 1 96 ? 6.598 -3.981 -7.402 1.00 97.25 96 ALA A N 1
ATOM 727 C CA . ALA A 1 96 ? 6.053 -5.004 -6.520 1.00 97.25 96 ALA A CA 1
ATOM 728 C C . ALA A 1 96 ? 6.820 -5.081 -5.190 1.00 97.25 96 ALA A C 1
ATOM 730 O O . ALA A 1 96 ? 6.206 -5.301 -4.152 1.00 97.25 96 ALA A O 1
ATOM 731 N N . GLY A 1 97 ? 8.144 -4.890 -5.204 1.00 97.31 97 GLY A N 1
ATOM 732 C CA . GLY A 1 97 ? 8.962 -4.768 -3.994 1.00 97.31 97 GLY A CA 1
ATOM 733 C C . GLY A 1 97 ? 8.499 -3.613 -3.109 1.00 97.31 97 GLY A C 1
ATOM 734 O O . GLY A 1 97 ? 8.151 -3.834 -1.954 1.00 97.31 97 GLY A O 1
ATOM 735 N N . PHE A 1 98 ? 8.372 -2.419 -3.688 1.00 97.00 98 PHE A N 1
ATOM 736 C CA . PHE A 1 98 ? 7.854 -1.247 -2.981 1.00 97.00 98 PHE A CA 1
ATOM 737 C C . PHE A 1 98 ? 6.441 -1.471 -2.416 1.00 97.00 98 PHE A C 1
ATOM 739 O O . PHE A 1 98 ? 6.176 -1.164 -1.257 1.00 97.00 98 PHE A O 1
ATOM 746 N N . LEU A 1 99 ? 5.526 -2.049 -3.201 1.00 97.62 99 LEU A N 1
ATOM 747 C CA . LEU A 1 99 ? 4.169 -2.343 -2.729 1.00 97.62 99 LEU A CA 1
ATOM 748 C C . LEU A 1 99 ? 4.154 -3.352 -1.571 1.00 97.62 99 LEU A C 1
ATOM 750 O O . LEU A 1 99 ? 3.298 -3.245 -0.696 1.00 97.62 99 LEU A O 1
ATOM 754 N N . ARG A 1 100 ? 5.096 -4.304 -1.531 1.00 98.06 100 ARG A N 1
ATOM 755 C CA . ARG A 1 100 ? 5.249 -5.215 -0.386 1.00 98.06 100 ARG A CA 1
ATOM 756 C C . ARG A 1 100 ? 5.714 -4.480 0.866 1.00 98.06 100 ARG A C 1
ATOM 758 O O . ARG A 1 100 ? 5.132 -4.714 1.914 1.00 98.06 100 ARG A O 1
ATOM 765 N N . GLU A 1 101 ? 6.669 -3.559 0.753 1.00 97.62 101 GLU A N 1
ATOM 766 C CA . GLU A 1 101 ? 7.103 -2.732 1.891 1.00 97.62 101 GLU A CA 1
ATOM 767 C C . GLU A 1 101 ? 5.932 -1.923 2.471 1.00 97.62 101 GLU A C 1
ATOM 769 O O . GLU A 1 101 ? 5.721 -1.892 3.682 1.00 97.62 101 GLU A O 1
ATOM 774 N N . VAL A 1 102 ? 5.103 -1.331 1.607 1.00 97.50 102 VAL A N 1
ATOM 775 C CA . VAL A 1 102 ? 3.892 -0.611 2.034 1.00 97.50 102 VAL A CA 1
ATOM 776 C C . VAL A 1 102 ? 2.860 -1.556 2.665 1.00 97.50 102 VAL A C 1
ATOM 778 O O . VAL A 1 102 ? 2.229 -1.205 3.664 1.00 97.50 102 VAL A O 1
ATOM 781 N N . ALA A 1 103 ? 2.688 -2.766 2.123 1.00 98.06 103 ALA A N 1
ATOM 782 C CA . ALA A 1 103 ? 1.823 -3.783 2.720 1.00 98.06 103 ALA A CA 1
ATOM 783 C C . ALA A 1 103 ? 2.309 -4.213 4.113 1.00 98.06 103 ALA A C 1
ATOM 785 O O . ALA A 1 103 ? 1.487 -4.409 5.005 1.00 98.06 103 ALA A O 1
ATOM 786 N N . ASP A 1 104 ? 3.620 -4.325 4.317 1.00 98.25 104 ASP A N 1
ATOM 787 C CA . ASP A 1 104 ? 4.201 -4.654 5.619 1.00 98.25 104 ASP A CA 1
ATOM 788 C C . ASP A 1 104 ? 3.947 -3.537 6.641 1.00 98.25 104 ASP A C 1
ATOM 790 O O . ASP A 1 104 ? 3.488 -3.823 7.745 1.00 98.25 104 ASP A O 1
ATOM 794 N N . ILE A 1 105 ? 4.088 -2.264 6.248 1.00 97.94 105 ILE A N 1
ATOM 795 C CA . ILE A 1 105 ? 3.702 -1.118 7.093 1.00 97.94 105 ILE A CA 1
ATOM 796 C C . ILE A 1 105 ? 2.221 -1.196 7.489 1.00 97.94 105 ILE A C 1
ATOM 798 O O . ILE A 1 105 ? 1.878 -1.016 8.657 1.00 97.94 105 ILE A O 1
ATOM 802 N N . LEU A 1 106 ? 1.330 -1.487 6.535 1.00 97.69 106 LEU A N 1
ATOM 803 C CA . LEU A 1 106 ? -0.102 -1.629 6.812 1.00 97.69 106 LEU A CA 1
ATOM 804 C C . LEU A 1 106 ? -0.380 -2.762 7.806 1.00 97.69 106 LEU A C 1
ATOM 806 O O . LEU A 1 106 ? -1.178 -2.578 8.724 1.00 97.69 106 LEU A O 1
ATOM 810 N N . ARG A 1 107 ? 0.269 -3.921 7.643 1.00 97.62 107 ARG A N 1
ATOM 811 C CA . ARG A 1 107 ? 0.123 -5.063 8.561 1.00 97.62 107 ARG A CA 1
ATOM 812 C C . ARG A 1 107 ? 0.580 -4.717 9.969 1.00 97.62 107 ARG A C 1
ATOM 814 O O . ARG A 1 107 ? -0.143 -5.030 10.916 1.00 97.62 107 ARG A O 1
ATOM 821 N N . ASP A 1 108 ? 1.731 -4.065 10.097 1.00 97.19 108 ASP A N 1
ATOM 822 C CA . ASP A 1 108 ? 2.262 -3.613 11.381 1.00 97.19 108 ASP A CA 1
ATOM 823 C C . ASP A 1 108 ? 1.263 -2.681 12.073 1.00 97.19 108 ASP A C 1
ATOM 825 O O . ASP A 1 108 ? 0.823 -2.961 13.186 1.00 97.19 108 ASP A O 1
ATOM 829 N N . VAL A 1 109 ? 0.821 -1.629 11.377 1.00 96.75 109 VAL A N 1
ATOM 830 C CA . VAL A 1 109 ? -0.125 -0.639 11.912 1.00 96.75 109 VAL A CA 1
ATOM 831 C C . VAL A 1 109 ? -1.454 -1.282 12.323 1.00 96.75 109 VAL A C 1
ATOM 833 O O . VAL A 1 109 ? -1.981 -0.990 13.396 1.00 96.75 109 VAL A O 1
ATOM 836 N N . ILE A 1 110 ? -2.005 -2.184 11.502 1.00 96.00 110 ILE A N 1
ATOM 837 C CA . ILE A 1 110 ? -3.247 -2.905 11.827 1.00 96.00 110 ILE A CA 1
ATOM 838 C C . ILE A 1 110 ? -3.060 -3.772 13.077 1.00 96.00 110 ILE A C 1
ATOM 840 O O . ILE A 1 110 ? -3.938 -3.795 13.945 1.00 96.00 110 ILE A O 1
ATOM 844 N N . THR A 1 111 ? -1.930 -4.475 13.172 1.00 95.31 111 THR A N 1
ATOM 845 C CA . THR A 1 111 ? -1.607 -5.359 14.300 1.00 95.31 111 THR A CA 1
ATOM 846 C C . T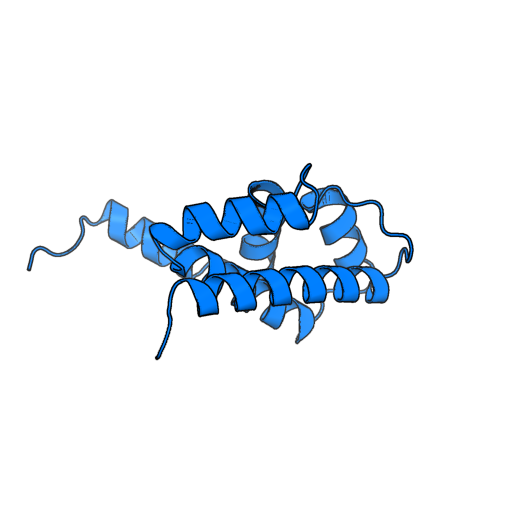HR A 1 111 ? -1.437 -4.563 15.592 1.00 95.31 111 THR A C 1
ATOM 848 O O . THR A 1 111 ? -2.002 -4.933 16.620 1.00 95.31 111 THR A O 1
ATOM 851 N N . GLU A 1 112 ? -0.720 -3.441 15.537 1.00 93.50 112 GLU A N 1
ATOM 852 C CA . GLU A 1 112 ? -0.517 -2.534 16.670 1.00 93.50 112 GLU A CA 1
ATOM 853 C C . GLU A 1 112 ? -1.831 -1.900 17.148 1.00 93.50 112 GLU A C 1
ATOM 855 O O . GLU A 1 112 ? -2.062 -1.788 18.353 1.00 93.50 112 GLU A O 1
ATOM 860 N N . ALA A 1 113 ? -2.718 -1.523 16.222 1.00 90.94 113 ALA A N 1
ATOM 861 C CA . ALA A 1 113 ? -4.023 -0.943 16.540 1.00 90.94 113 ALA A CA 1
ATOM 862 C C . ALA A 1 113 ? -5.056 -1.981 17.017 1.00 90.94 113 ALA A C 1
ATOM 864 O O . ALA A 1 113 ? -6.033 -1.622 17.679 1.00 90.94 113 ALA A O 1
ATOM 865 N N . THR A 1 114 ? -4.840 -3.266 16.713 1.00 82.81 114 THR A N 1
ATOM 866 C CA . THR A 1 114 ? -5.755 -4.368 17.053 1.00 82.81 114 THR A CA 1
ATOM 867 C C . THR A 1 114 ? -5.033 -5.489 17.814 1.00 82.81 114 THR A C 1
ATOM 869 O O . THR A 1 114 ? -4.976 -6.626 17.338 1.00 82.81 114 THR A O 1
ATOM 872 N N . PRO A 1 115 ? -4.474 -5.217 19.007 1.00 60.91 115 PRO A N 1
ATOM 873 C CA . PRO A 1 115 ? -3.725 -6.226 19.739 1.00 60.91 115 PRO A CA 1
ATOM 874 C C . PRO A 1 115 ? -4.667 -7.339 20.229 1.00 60.91 115 PRO A C 1
ATOM 876 O O . PRO A 1 115 ? -5.443 -7.146 21.164 1.00 60.91 115 PRO A O 1
ATOM 879 N N . GLY A 1 116 ? -4.585 -8.518 19.602 1.00 59.12 116 GLY A N 1
ATOM 880 C CA . GLY A 1 116 ? -5.184 -9.762 20.105 1.00 59.12 116 GLY A CA 1
ATOM 881 C C . GLY A 1 116 ? -6.542 -10.163 19.523 1.00 59.12 116 GLY A C 1
ATOM 882 O O . GLY A 1 116 ? -7.474 -10.419 20.287 1.00 59.12 116 GLY A O 1
ATOM 883 N N . ARG A 1 117 ? -6.653 -10.283 18.196 1.00 46.56 117 ARG A N 1
ATOM 884 C CA . ARG A 1 117 ? -7.727 -11.076 17.579 1.00 46.56 117 ARG A CA 1
ATOM 885 C C . ARG A 1 117 ? -7.285 -12.508 17.309 1.00 46.56 117 ARG A C 1
ATOM 887 O O . ARG A 1 117 ? -6.114 -12.683 16.912 1.00 46.56 117 ARG A O 1
#